Protein AF-A0A537QWR2-F1 (afdb_monomer_lite)

Radius of gyration: 26.08 Å; chains: 1; bounding box: 56×28×68 Å

Sequence (87 aa):
ACVLDGSITQGVASVPAGNVKKVSVEHPTGEFSVEIEVDPANAQNVTRAALLRTARLLMRGEVMVPGSVWAPQRETPSAQKRETEKT

Structure (mmCIF, N/CA/C/O backbone):
data_AF-A0A537QWR2-F1
#
_entry.id   AF-A0A537QWR2-F1
#
loop_
_atom_site.group_PDB
_atom_site.id
_atom_site.type_symbol
_atom_site.label_atom_id
_atom_site.label_alt_id
_atom_site.label_comp_id
_atom_site.label_asym_id
_atom_site.label_entity_id
_atom_site.label_seq_id
_atom_site.pdbx_PDB_ins_code
_atom_site.Cartn_x
_atom_site.Cartn_y
_atom_site.Cartn_z
_atom_site.occupancy
_atom_site.B_iso_or_equiv
_atom_site.auth_seq_id
_atom_site.auth_comp_id
_atom_site.auth_asym_id
_atom_site.auth_atom_id
_atom_site.pdbx_PDB_model_num
ATOM 1 N N . ALA A 1 1 ? -7.221 -5.928 7.297 1.00 90.06 1 ALA A N 1
ATOM 2 C CA . ALA A 1 1 ? -7.225 -7.090 8.206 1.00 90.06 1 ALA A CA 1
ATOM 3 C C . ALA A 1 1 ? -7.023 -6.641 9.650 1.00 90.06 1 ALA A C 1
ATOM 5 O O . ALA A 1 1 ? -7.961 -6.783 10.411 1.00 90.06 1 ALA A O 1
ATOM 6 N N . CYS A 1 2 ? -5.896 -6.006 10.011 1.00 93.62 2 CYS A N 1
ATOM 7 C CA . CYS A 1 2 ? -5.563 -5.670 11.410 1.00 93.62 2 CYS A CA 1
ATOM 8 C C . CYS A 1 2 ? -6.622 -4.859 12.177 1.00 93.62 2 CYS A C 1
ATOM 10 O O . CYS A 1 2 ? -6.667 -4.926 13.396 1.00 93.62 2 CYS A O 1
ATOM 12 N N . VAL A 1 3 ? -7.456 -4.094 11.471 1.00 93.50 3 VAL A N 1
ATOM 13 C CA . VAL A 1 3 ? -8.500 -3.233 12.052 1.00 93.50 3 VAL A CA 1
ATOM 14 C C . VAL A 1 3 ? -9.893 -3.875 12.066 1.00 93.50 3 VAL A C 1
ATOM 16 O O . VAL A 1 3 ? -10.844 -3.197 12.426 1.00 93.50 3 VAL A O 1
ATOM 19 N N . LEU A 1 4 ? -10.013 -5.129 11.616 1.00 93.69 4 LEU A N 1
ATOM 20 C CA . LEU A 1 4 ? -11.279 -5.847 11.480 1.00 93.69 4 LEU A CA 1
ATOM 21 C C . LEU A 1 4 ? -11.377 -6.969 12.514 1.00 93.69 4 LEU A C 1
ATOM 23 O O . LEU A 1 4 ? -10.479 -7.818 12.609 1.00 93.69 4 LEU A O 1
ATOM 27 N N . ASP A 1 5 ? -12.510 -7.012 13.200 1.00 92.31 5 ASP A N 1
ATOM 28 C CA . ASP A 1 5 ? -12.885 -8.085 14.111 1.00 92.31 5 ASP A CA 1
ATOM 29 C C . ASP A 1 5 ? -13.086 -9.402 13.347 1.00 92.31 5 ASP A C 1
ATOM 31 O O . ASP A 1 5 ? -13.549 -9.423 12.203 1.00 92.31 5 ASP A O 1
ATOM 35 N N . GLY A 1 6 ? -12.719 -10.512 13.981 1.00 93.62 6 GLY A N 1
ATOM 36 C CA . GLY A 1 6 ? -12.738 -11.868 13.433 1.00 93.62 6 GLY A CA 1
ATOM 37 C C . GLY A 1 6 ? -11.614 -12.172 12.440 1.00 93.62 6 GLY A C 1
ATOM 38 O O . GLY A 1 6 ? -11.549 -13.284 11.916 1.00 93.62 6 GLY A O 1
ATOM 39 N N . SER A 1 7 ? -10.732 -11.212 12.146 1.00 95.50 7 SER A N 1
ATOM 40 C CA . SER A 1 7 ? -9.641 -11.429 11.195 1.00 95.50 7 SER A CA 1
ATOM 41 C C . SER A 1 7 ? -8.508 -12.265 11.7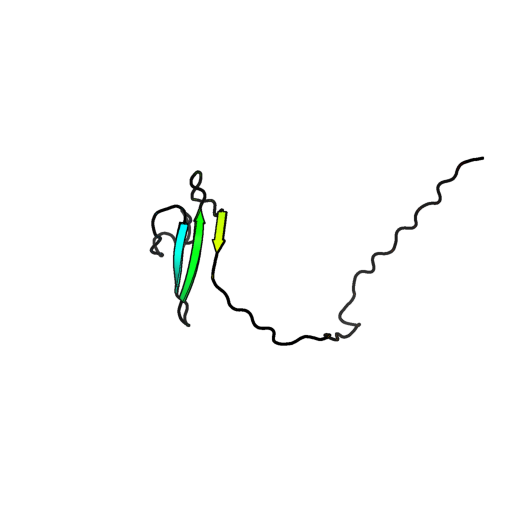91 1.00 95.50 7 SER A C 1
ATOM 43 O O . SER A 1 7 ? -8.247 -12.236 12.989 1.00 95.50 7 SER A O 1
ATOM 45 N N . ILE A 1 8 ? -7.747 -12.938 10.924 1.00 95.56 8 ILE A N 1
ATOM 46 C CA . ILE A 1 8 ? -6.535 -13.685 11.315 1.00 95.56 8 ILE A CA 1
ATOM 47 C C . ILE A 1 8 ? -5.521 -12.780 12.035 1.00 95.56 8 ILE A C 1
ATOM 49 O O . ILE A 1 8 ? -4.768 -13.223 12.892 1.00 95.56 8 ILE A O 1
ATOM 53 N N . THR A 1 9 ? -5.499 -11.495 11.685 1.00 93.88 9 THR A N 1
ATOM 54 C CA . THR A 1 9 ? -4.598 -10.497 12.272 1.00 93.88 9 THR A CA 1
ATOM 55 C C . THR A 1 9 ? -5.090 -9.929 13.606 1.00 93.88 9 THR A C 1
ATOM 57 O O . THR A 1 9 ? -4.402 -9.095 14.198 1.00 93.88 9 THR A O 1
ATOM 60 N N . GLN A 1 10 ? -6.272 -10.332 14.083 1.00 92.12 10 GLN A N 1
ATOM 61 C CA . GLN A 1 10 ? -6.794 -9.891 15.371 1.00 92.12 10 GLN A CA 1
ATOM 62 C C . GLN A 1 10 ? -5.876 -10.364 16.503 1.00 92.12 10 GLN A C 1
ATOM 64 O O . GLN A 1 10 ? -5.517 -11.535 16.585 1.00 92.12 10 GLN A O 1
ATOM 69 N N . GLY A 1 11 ? -5.466 -9.432 17.364 1.00 90.19 11 GLY A N 1
ATOM 70 C CA . GLY A 1 11 ? -4.511 -9.701 18.445 1.00 90.19 11 GLY A CA 1
ATOM 71 C C . GLY A 1 11 ? -3.054 -9.860 17.994 1.00 90.19 11 GLY A C 1
ATOM 72 O O . GLY A 1 11 ? -2.183 -10.002 18.844 1.00 90.19 11 GLY A O 1
ATOM 73 N N . VAL A 1 12 ? -2.772 -9.802 16.686 1.00 92.88 12 VAL A N 1
ATOM 74 C CA . VAL A 1 12 ? -1.404 -9.867 16.143 1.00 92.88 12 VAL A CA 1
ATOM 75 C C . VAL A 1 12 ? -0.791 -8.472 16.029 1.00 92.88 12 VAL A C 1
ATOM 77 O O . VAL A 1 12 ? 0.378 -8.276 16.341 1.00 92.88 12 VAL A O 1
ATOM 80 N N . ALA A 1 13 ? -1.576 -7.492 15.578 1.00 91.06 13 ALA A N 1
ATOM 81 C CA . ALA A 1 13 ? -1.106 -6.127 15.371 1.00 91.06 13 ALA A CA 1
ATOM 82 C C . ALA A 1 13 ? -1.413 -5.224 16.574 1.00 91.06 13 ALA A C 1
ATOM 84 O O . ALA A 1 13 ? -2.515 -5.259 17.122 1.00 91.06 13 ALA A O 1
ATOM 85 N N . SER A 1 14 ? -0.473 -4.341 16.922 1.00 90.94 14 SER A N 1
ATOM 86 C CA . SER A 1 14 ? -0.744 -3.205 17.809 1.00 90.94 14 SER A CA 1
ATOM 87 C C . SER A 1 14 ? -1.450 -2.111 17.011 1.00 90.94 14 SER A C 1
ATOM 89 O O . SER A 1 14 ? -0.846 -1.461 16.156 1.00 90.94 14 SER A O 1
ATOM 91 N N . VAL A 1 15 ? -2.753 -1.947 17.241 1.00 92.69 15 VAL A N 1
ATOM 92 C CA . VAL A 1 15 ? -3.586 -0.992 16.503 1.00 92.69 15 VAL A CA 1
ATOM 93 C C . VAL A 1 15 ? -3.925 0.191 17.409 1.00 92.69 15 VAL A C 1
ATOM 95 O O . VAL A 1 15 ? -4.520 -0.016 18.468 1.00 92.69 15 VAL A O 1
ATOM 98 N N . PRO A 1 16 ? -3.592 1.435 17.018 1.00 92.50 16 PRO A N 1
ATOM 99 C CA . PRO A 1 16 ? -3.920 2.606 17.819 1.00 92.50 16 PRO A CA 1
ATOM 100 C C . PRO A 1 16 ? -5.437 2.837 17.905 1.00 92.50 16 PRO A C 1
ATOM 102 O O . PRO A 1 16 ? -6.216 2.450 17.023 1.00 92.50 16 PRO A O 1
ATOM 105 N N . ALA A 1 17 ? -5.855 3.485 18.992 1.00 91.00 17 ALA A N 1
ATOM 106 C CA . ALA A 1 17 ? -7.239 3.891 19.205 1.00 91.00 17 ALA A CA 1
ATOM 107 C C . ALA A 1 17 ? -7.676 4.988 18.214 1.00 91.00 17 ALA A C 1
ATOM 109 O O . ALA A 1 17 ? -6.852 5.637 17.573 1.00 91.00 17 ALA A O 1
ATOM 110 N N . GLY A 1 18 ? -8.989 5.209 18.123 1.00 92.56 18 GLY A N 1
ATOM 111 C CA . GLY A 1 18 ? -9.591 6.185 17.214 1.00 92.56 18 GLY A CA 1
ATOM 112 C C . GLY A 1 18 ? -9.935 5.619 15.833 1.00 92.56 18 GLY A C 1
ATOM 113 O O . GLY A 1 18 ? -9.655 4.454 15.520 1.00 92.56 18 GLY A O 1
ATOM 114 N N . ASN A 1 19 ? -10.584 6.467 15.028 1.00 93.81 19 ASN A N 1
ATOM 115 C CA . ASN A 1 19 ? -11.100 6.112 13.701 1.00 93.81 19 ASN A CA 1
ATOM 116 C C . ASN A 1 19 ? -9.995 6.074 12.644 1.00 93.81 19 ASN A C 1
ATOM 118 O O . ASN A 1 19 ? -10.053 5.257 11.733 1.00 93.81 19 ASN A O 1
ATOM 122 N N . VAL A 1 20 ? -8.979 6.931 12.780 1.00 95.69 20 VAL A N 1
ATOM 123 C CA . VAL A 1 20 ? -7.789 6.927 11.924 1.00 95.69 20 VAL A CA 1
ATOM 124 C C . VAL A 1 20 ? -6.696 6.127 12.619 1.00 95.69 20 VAL A C 1
ATOM 126 O O . VAL A 1 20 ? -6.214 6.495 13.688 1.00 95.69 20 VAL A O 1
ATOM 129 N N . LYS A 1 21 ? -6.305 5.020 12.000 1.00 94.94 21 LYS A N 1
ATOM 130 C CA . LYS A 1 21 ? -5.386 4.022 12.532 1.00 94.94 21 LYS A CA 1
ATOM 131 C C . LYS A 1 21 ? -4.134 3.998 11.669 1.00 94.94 21 LYS A C 1
ATOM 133 O O . LYS A 1 21 ? -4.193 3.595 10.510 1.00 94.94 21 LYS A O 1
ATOM 138 N N . LYS A 1 22 ? -2.996 4.412 12.225 1.00 95.38 22 LYS A N 1
ATOM 139 C CA . LYS A 1 22 ? -1.694 4.262 11.567 1.00 95.38 22 LYS A CA 1
ATOM 140 C C . LYS A 1 22 ? -1.077 2.926 11.965 1.00 95.38 22 LYS A C 1
ATOM 142 O O . LYS A 1 22 ? -0.785 2.710 13.137 1.00 95.38 22 LYS A O 1
ATOM 147 N N . VAL A 1 23 ? -0.887 2.044 10.992 1.00 95.19 23 VAL A N 1
ATOM 148 C CA . VAL A 1 23 ? -0.323 0.704 11.181 1.00 95.19 23 VAL A CA 1
ATOM 149 C C . VAL A 1 23 ? 0.988 0.616 10.408 1.00 95.19 23 VAL A C 1
ATOM 151 O O . VAL A 1 23 ? 1.010 0.869 9.204 1.00 95.19 23 VAL A O 1
ATOM 154 N N . SER A 1 24 ? 2.075 0.267 11.095 1.00 95.19 24 SER A N 1
ATOM 155 C CA . SER A 1 24 ? 3.335 -0.105 10.445 1.00 95.19 24 SER A CA 1
ATOM 156 C C . SER A 1 24 ? 3.289 -1.591 10.103 1.00 95.19 24 SER A C 1
ATOM 158 O O . SER A 1 24 ? 2.947 -2.417 10.951 1.00 95.19 24 SER A O 1
ATOM 160 N N . VAL A 1 25 ? 3.562 -1.917 8.841 1.00 95.25 25 VAL A N 1
ATOM 161 C CA . VAL A 1 25 ? 3.601 -3.294 8.348 1.00 95.25 25 VAL A CA 1
ATOM 162 C C . VAL A 1 25 ? 5.055 -3.674 8.117 1.00 95.25 25 VAL A C 1
ATOM 164 O O . VAL A 1 25 ? 5.672 -3.223 7.150 1.00 95.25 25 VAL A O 1
ATOM 167 N N . GLU A 1 26 ? 5.593 -4.506 9.003 1.00 96.12 26 GLU A N 1
ATOM 168 C CA . GLU A 1 26 ? 6.940 -5.057 8.866 1.00 96.12 26 GLU A CA 1
ATOM 169 C C . GLU A 1 26 ? 7.013 -6.030 7.678 1.00 96.12 26 GLU A C 1
ATOM 171 O O . GLU A 1 26 ? 6.111 -6.833 7.425 1.00 96.12 26 GLU A O 1
ATOM 176 N N . HIS A 1 27 ? 8.105 -5.946 6.924 1.00 96.31 27 HIS A N 1
ATOM 177 C CA . HIS A 1 27 ? 8.397 -6.762 5.750 1.00 96.31 27 HIS A CA 1
ATOM 178 C C . HIS A 1 27 ? 9.885 -7.153 5.775 1.00 96.31 27 HIS A C 1
ATOM 180 O O . HIS A 1 27 ? 10.682 -6.421 6.359 1.00 96.31 27 HIS A O 1
ATOM 186 N N . PRO A 1 28 ? 10.331 -8.245 5.117 1.00 98.19 28 PRO A N 1
ATOM 187 C CA . PRO A 1 28 ? 11.743 -8.645 5.145 1.00 98.19 28 PRO A CA 1
ATOM 188 C C . PRO A 1 28 ? 12.752 -7.555 4.750 1.00 98.19 28 PRO A C 1
ATOM 190 O O . PRO A 1 28 ? 13.923 -7.649 5.099 1.00 98.19 28 PRO A O 1
ATOM 193 N N . THR A 1 29 ? 12.317 -6.517 4.032 1.00 97.50 29 THR A N 1
ATOM 194 C CA . THR A 1 29 ? 13.157 -5.392 3.601 1.00 97.50 29 THR A CA 1
ATOM 195 C C . THR A 1 29 ? 12.884 -4.079 4.351 1.00 97.50 29 THR A C 1
ATOM 197 O O . THR A 1 29 ? 13.249 -3.022 3.839 1.00 97.50 29 THR A O 1
ATOM 200 N N . GLY A 1 30 ? 12.220 -4.104 5.513 1.00 96.44 30 GLY A N 1
ATOM 201 C CA . GLY A 1 30 ? 11.942 -2.919 6.337 1.00 96.44 30 GLY A CA 1
ATOM 202 C C . GLY A 1 30 ? 10.491 -2.845 6.811 1.00 96.44 30 GLY A C 1
ATOM 203 O O . GLY A 1 30 ? 9.937 -3.822 7.300 1.00 96.44 30 GLY A O 1
ATOM 204 N N . GLU A 1 31 ? 9.859 -1.685 6.657 1.00 96.69 31 GLU A N 1
ATOM 205 C CA . GLU A 1 31 ? 8.438 -1.490 6.957 1.00 96.69 31 GLU A CA 1
ATOM 206 C C . GLU A 1 31 ? 7.813 -0.467 6.008 1.00 96.69 31 GLU A C 1
ATOM 208 O O . GLU A 1 31 ? 8.519 0.314 5.363 1.00 96.69 31 GLU A O 1
ATOM 213 N N . PHE A 1 32 ? 6.486 -0.463 5.919 1.00 96.19 32 PHE A N 1
ATOM 214 C CA . PHE A 1 32 ? 5.766 0.693 5.403 1.00 96.19 32 PHE A CA 1
ATOM 215 C C . PHE A 1 32 ? 4.541 1.006 6.259 1.00 96.19 32 PHE A C 1
ATOM 217 O O . PHE A 1 32 ? 3.813 0.122 6.716 1.00 96.19 32 PHE A O 1
ATOM 224 N N . SER A 1 33 ? 4.292 2.301 6.429 1.00 96.06 33 SER A N 1
ATOM 225 C CA . SER A 1 33 ? 3.152 2.808 7.181 1.00 96.06 33 SER A CA 1
ATOM 226 C C . SER A 1 33 ? 1.904 2.910 6.306 1.00 96.06 33 SER A C 1
ATOM 228 O O . SER A 1 33 ? 1.946 3.453 5.199 1.00 96.06 33 SER A O 1
ATOM 230 N N . VAL A 1 34 ? 0.777 2.454 6.847 1.00 96.44 34 VAL A N 1
ATOM 231 C CA . VAL A 1 34 ? -0.556 2.590 6.256 1.00 96.44 34 VAL A CA 1
ATOM 232 C C . VAL A 1 34 ? -1.452 3.338 7.233 1.00 96.44 34 VAL A C 1
ATOM 234 O O . VAL A 1 34 ? -1.569 2.956 8.395 1.00 96.44 34 VAL A O 1
ATOM 237 N N . GLU A 1 35 ? -2.106 4.392 6.764 1.00 97.00 35 GLU A N 1
ATOM 238 C CA . GLU A 1 35 ? -3.214 5.028 7.472 1.00 97.00 35 GLU A CA 1
ATOM 239 C C . GLU A 1 35 ? -4.529 4.419 7.002 1.00 97.00 35 GLU A C 1
ATOM 241 O O . GLU A 1 35 ? -4.824 4.406 5.808 1.00 97.00 35 GLU A O 1
ATOM 246 N N . ILE A 1 36 ? -5.320 3.922 7.944 1.00 96.88 36 ILE A N 1
ATOM 247 C CA . ILE A 1 36 ? -6.620 3.312 7.693 1.00 96.88 36 ILE A CA 1
ATOM 248 C C . ILE A 1 36 ? -7.664 4.097 8.472 1.00 96.88 36 ILE A C 1
ATOM 250 O O . ILE A 1 36 ? -7.545 4.245 9.682 1.00 96.88 36 ILE A O 1
ATOM 254 N N . GLU A 1 37 ? -8.688 4.584 7.792 1.00 97.44 37 GLU A N 1
ATOM 255 C CA . GLU A 1 37 ? -9.831 5.246 8.411 1.00 97.44 37 GLU A CA 1
ATOM 256 C C . GLU A 1 37 ? -11.026 4.298 8.402 1.00 97.44 37 GLU A C 1
ATOM 258 O O . GLU A 1 37 ? -11.337 3.694 7.370 1.00 97.44 37 GLU A O 1
ATOM 263 N N . VAL A 1 38 ? -11.666 4.139 9.558 1.00 96.88 38 VAL A N 1
ATOM 264 C CA . VAL A 1 38 ? -12.876 3.327 9.721 1.00 96.88 38 VAL A CA 1
ATOM 265 C C . VAL A 1 38 ? -14.084 4.208 10.005 1.00 96.88 38 VAL A C 1
ATOM 267 O O . VAL A 1 38 ? -13.957 5.288 10.586 1.00 96.88 38 VAL A O 1
ATOM 270 N N . ASP A 1 39 ? -15.259 3.738 9.597 1.00 96.44 39 ASP A N 1
ATOM 271 C CA . ASP A 1 39 ? -16.526 4.408 9.871 1.00 96.44 39 ASP A CA 1
ATOM 272 C C . ASP A 1 39 ? -16.826 4.393 11.388 1.00 96.4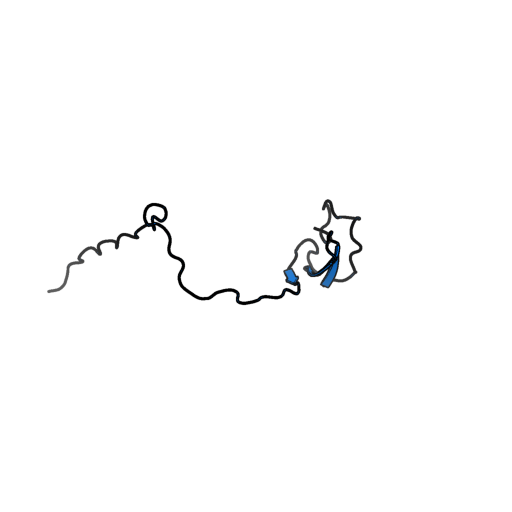4 39 ASP A C 1
ATOM 274 O O . ASP A 1 39 ? -16.894 3.315 11.986 1.00 96.44 39 ASP A O 1
ATOM 278 N N . PRO A 1 40 ? -17.033 5.555 12.039 1.00 92.69 40 PRO A N 1
ATOM 279 C CA . PRO A 1 40 ? -17.398 5.609 13.452 1.00 92.69 40 PRO A CA 1
ATOM 280 C C . PRO A 1 40 ? -18.726 4.917 13.787 1.00 92.69 40 PRO A C 1
ATOM 282 O O . PRO A 1 40 ? -18.899 4.482 14.924 1.00 92.69 40 PRO A O 1
ATOM 285 N N . ALA A 1 41 ? -19.666 4.821 12.840 1.00 95.56 41 ALA A N 1
ATOM 286 C CA . ALA A 1 41 ? -20.935 4.121 13.045 1.00 95.56 41 ALA A CA 1
ATOM 287 C C . ALA A 1 41 ? -20.799 2.598 12.886 1.00 95.56 41 ALA A C 1
ATOM 289 O O . ALA A 1 41 ? -21.582 1.843 13.461 1.00 95.56 41 ALA A O 1
ATOM 290 N N . ASN A 1 42 ? -19.805 2.139 12.122 1.00 94.81 42 ASN A N 1
ATOM 291 C CA . ASN A 1 42 ? -19.514 0.726 11.924 1.00 94.81 42 ASN A CA 1
ATOM 292 C C . ASN A 1 42 ? -18.012 0.509 11.682 1.00 94.81 42 ASN A C 1
ATOM 294 O O . ASN A 1 42 ? -17.541 0.554 10.547 1.00 94.81 42 ASN A O 1
ATOM 298 N N . ALA A 1 43 ? -17.269 0.195 12.746 1.00 90.56 43 ALA A N 1
ATOM 299 C CA . ALA A 1 43 ? -15.812 0.055 12.699 1.00 90.56 43 ALA A CA 1
ATOM 300 C C . ALA A 1 43 ? -15.300 -1.085 11.788 1.00 90.56 43 ALA A C 1
ATOM 302 O O . ALA A 1 43 ? -14.116 -1.107 11.453 1.00 90.56 43 ALA A O 1
ATOM 303 N N . GLN A 1 44 ? -16.176 -1.997 11.346 1.00 93.94 44 GLN A N 1
ATOM 304 C CA . GLN A 1 44 ? -15.844 -3.042 10.370 1.00 93.94 44 GLN A CA 1
ATOM 305 C C . GLN A 1 44 ? -15.786 -2.513 8.927 1.00 93.94 44 GLN A C 1
ATOM 307 O O . GLN A 1 44 ? -15.285 -3.199 8.035 1.00 93.94 44 GLN A O 1
ATOM 312 N N . ASN A 1 45 ? -16.272 -1.293 8.685 1.00 96.50 45 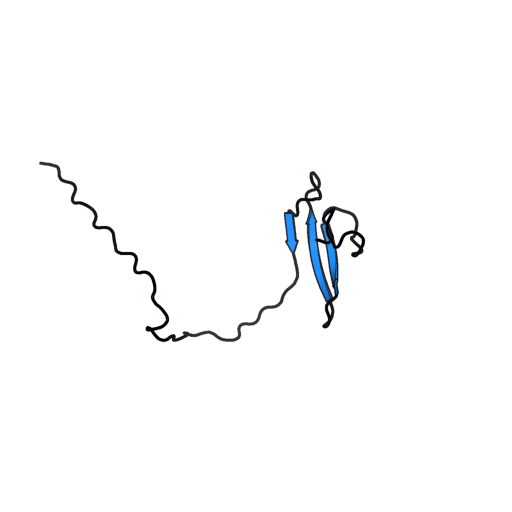ASN A N 1
ATOM 313 C CA . ASN A 1 45 ? -16.226 -0.638 7.386 1.00 96.50 45 ASN A CA 1
ATOM 314 C C . ASN A 1 45 ? -15.014 0.295 7.300 1.00 96.50 45 ASN A C 1
ATOM 316 O O . ASN A 1 45 ? -14.910 1.284 8.025 1.00 96.50 45 ASN A O 1
ATOM 320 N N . VAL A 1 46 ? -14.112 0.008 6.362 1.00 96.25 46 VAL A N 1
ATOM 321 C CA . VAL A 1 46 ? -12.981 0.884 6.031 1.00 96.25 46 VAL A CA 1
ATOM 322 C C . VAL A 1 46 ? -13.437 1.915 5.002 1.00 96.25 46 VAL A C 1
ATOM 324 O O . VAL A 1 46 ? -13.885 1.549 3.918 1.00 96.25 46 VAL A O 1
ATOM 327 N N . THR A 1 47 ? -13.293 3.199 5.321 1.00 97.25 47 THR A N 1
ATOM 328 C CA . THR A 1 47 ? -13.678 4.315 4.441 1.00 97.25 47 THR A CA 1
ATOM 329 C C . THR A 1 47 ? -12.497 4.849 3.638 1.00 97.25 47 THR A C 1
ATOM 331 O O . THR A 1 47 ? -12.677 5.339 2.523 1.00 97.25 47 THR A O 1
ATOM 334 N N . ARG A 1 48 ? -11.273 4.730 4.169 1.00 96.75 48 ARG A N 1
ATOM 335 C CA . ARG A 1 48 ? -10.048 5.181 3.498 1.00 96.75 48 ARG A CA 1
ATOM 336 C C . ARG A 1 48 ? -8.853 4.315 3.878 1.00 96.75 48 ARG A C 1
ATOM 338 O O . ARG A 1 48 ? -8.701 3.908 5.026 1.00 96.75 48 ARG A O 1
ATOM 345 N N . ALA A 1 49 ? -7.968 4.094 2.911 1.00 96.62 49 ALA A N 1
ATOM 346 C CA . ALA A 1 49 ? -6.632 3.556 3.133 1.00 96.62 49 ALA A CA 1
ATOM 347 C C . ALA A 1 49 ? -5.624 4.404 2.352 1.00 96.62 49 ALA A C 1
ATOM 349 O O . ALA A 1 49 ? -5.773 4.599 1.146 1.00 96.62 49 ALA A O 1
ATOM 350 N N . ALA A 1 50 ? -4.615 4.929 3.038 1.00 96.69 50 ALA A N 1
ATOM 351 C CA . ALA A 1 50 ? -3.598 5.790 2.457 1.00 96.69 50 ALA A CA 1
ATOM 352 C C . ALA A 1 50 ? -2.200 5.291 2.828 1.00 96.69 50 ALA A C 1
ATOM 354 O O . ALA A 1 50 ? -1.941 4.902 3.965 1.00 96.69 50 ALA A O 1
ATOM 355 N N . LEU A 1 51 ? -1.289 5.317 1.858 1.00 96.75 51 LEU A N 1
ATOM 356 C CA . LEU A 1 51 ? 0.121 5.006 2.063 1.00 96.75 51 LEU A CA 1
ATOM 357 C C . LEU A 1 51 ? 0.988 5.840 1.123 1.00 96.75 51 LEU A C 1
ATOM 359 O O . LEU A 1 51 ? 0.587 6.170 0.005 1.00 96.75 51 LEU A O 1
ATOM 363 N N . LEU A 1 52 ? 2.191 6.167 1.581 1.00 95.75 52 LEU A N 1
ATOM 364 C CA . LEU A 1 52 ? 3.152 6.903 0.777 1.00 95.75 52 LEU A CA 1
ATOM 365 C C . LEU A 1 52 ? 3.868 5.947 -0.182 1.00 95.75 52 LEU A C 1
ATOM 367 O O . LEU A 1 52 ? 4.372 4.895 0.213 1.00 95.75 52 LEU A O 1
ATOM 371 N N . ARG A 1 53 ? 3.931 6.323 -1.459 1.00 96.50 53 ARG A N 1
ATOM 372 C CA . ARG A 1 53 ? 4.694 5.621 -2.496 1.00 96.50 53 ARG A CA 1
ATOM 373 C C . ARG A 1 53 ? 5.487 6.624 -3.317 1.00 96.50 53 ARG A C 1
ATOM 375 O O . ARG A 1 53 ? 5.166 7.808 -3.356 1.00 96.50 53 ARG A O 1
ATOM 382 N N . THR A 1 54 ? 6.506 6.125 -4.000 1.00 97.19 54 THR A N 1
ATOM 383 C CA . THR A 1 54 ? 7.279 6.881 -4.982 1.00 97.19 54 THR A CA 1
ATOM 384 C C . THR A 1 54 ? 6.999 6.339 -6.379 1.00 97.19 54 THR A C 1
ATOM 386 O O .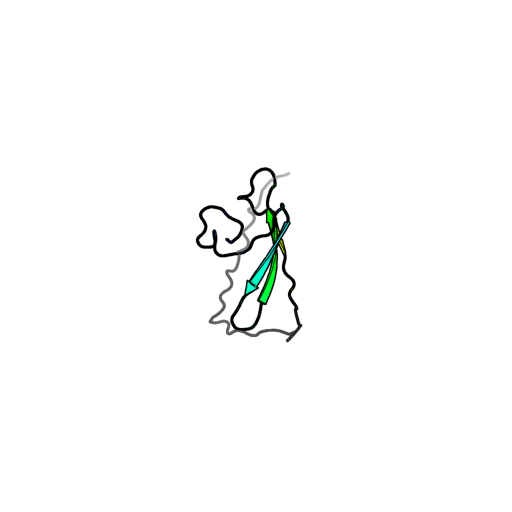 THR A 1 54 ? 6.635 5.174 -6.553 1.00 97.19 54 THR A O 1
ATOM 389 N N . ALA A 1 55 ? 7.154 7.193 -7.386 1.00 97.06 55 ALA A N 1
ATOM 390 C CA . ALA A 1 55 ? 7.044 6.819 -8.789 1.00 97.06 55 ALA A CA 1
ATOM 391 C C . ALA A 1 55 ? 8.189 7.459 -9.579 1.00 97.06 55 ALA A C 1
ATOM 393 O O . ALA A 1 55 ? 8.674 8.535 -9.230 1.00 97.06 55 ALA A O 1
ATOM 394 N N . ARG A 1 56 ? 8.621 6.792 -10.652 1.00 97.94 56 ARG A N 1
ATOM 395 C CA . ARG A 1 56 ? 9.668 7.274 -11.556 1.00 97.94 56 ARG A CA 1
ATOM 396 C C . ARG A 1 56 ? 9.306 6.901 -12.988 1.00 97.94 56 ARG A C 1
ATOM 398 O O . ARG A 1 56 ? 9.024 5.738 -13.261 1.00 97.94 56 ARG A O 1
ATOM 405 N N . LEU A 1 57 ? 9.352 7.868 -13.904 1.00 97.25 57 LEU A N 1
ATOM 406 C CA . LEU A 1 57 ? 9.245 7.589 -15.336 1.00 97.25 57 LEU A CA 1
ATOM 407 C C . LEU A 1 57 ? 10.505 6.839 -15.792 1.00 97.25 57 LEU A C 1
ATOM 409 O O . LEU A 1 57 ? 11.609 7.370 -15.669 1.00 97.25 57 LEU A O 1
ATOM 413 N N . LEU A 1 58 ? 10.337 5.614 -16.293 1.00 98.00 58 LEU A N 1
ATOM 414 C CA . LEU A 1 58 ? 11.448 4.793 -16.789 1.00 98.00 58 LEU A CA 1
ATOM 415 C C . LEU A 1 58 ? 11.619 4.907 -18.308 1.00 98.00 58 LEU A C 1
ATOM 417 O O . LEU A 1 58 ? 12.739 5.063 -18.781 1.00 98.00 58 LEU A O 1
ATOM 421 N N . MET A 1 59 ? 10.521 4.860 -19.066 1.00 97.50 59 MET A N 1
ATOM 422 C CA . MET A 1 59 ? 10.533 4.939 -20.528 1.00 97.50 59 MET A CA 1
ATOM 423 C C . MET A 1 59 ? 9.245 5.590 -21.039 1.00 97.50 59 MET A C 1
ATOM 425 O O . MET A 1 59 ? 8.176 5.420 -20.453 1.00 97.50 59 MET A O 1
ATOM 429 N N . ARG A 1 60 ? 9.353 6.325 -22.146 1.00 97.94 60 ARG A N 1
ATOM 430 C CA . ARG A 1 60 ? 8.229 6.842 -22.931 1.00 97.94 60 ARG A CA 1
ATOM 431 C C . ARG A 1 60 ? 8.505 6.544 -24.402 1.00 97.94 60 ARG A C 1
ATOM 433 O O . ARG A 1 60 ? 9.589 6.858 -24.882 1.00 97.94 60 ARG A O 1
ATOM 440 N N . GLY A 1 61 ? 7.537 5.954 -25.089 1.00 97.56 61 GLY A N 1
ATOM 441 C CA . GLY A 1 61 ? 7.645 5.558 -26.489 1.00 97.56 61 GLY A CA 1
ATOM 442 C C . GLY A 1 61 ? 6.503 4.624 -26.873 1.00 97.56 61 GLY A C 1
ATOM 443 O O . GLY A 1 61 ? 5.502 4.549 -26.160 1.00 97.56 61 GLY A O 1
ATOM 444 N N . GLU A 1 62 ? 6.677 3.904 -27.974 1.00 96.50 62 GLU A N 1
ATOM 445 C CA . GLU A 1 62 ? 5.704 2.939 -28.486 1.00 96.50 62 GLU A CA 1
ATOM 446 C C . GLU A 1 62 ? 6.202 1.508 -28.252 1.00 96.50 62 GLU A C 1
ATOM 448 O O . GLU A 1 62 ? 7.389 1.218 -28.417 1.00 96.50 62 GLU A O 1
ATOM 453 N N . VAL A 1 63 ? 5.295 0.611 -27.854 1.00 94.75 63 VAL A N 1
ATOM 454 C CA . VAL A 1 63 ? 5.572 -0.828 -27.764 1.00 94.75 63 VAL A CA 1
ATOM 455 C C . VAL A 1 63 ? 4.991 -1.525 -28.990 1.00 94.75 63 VAL A C 1
ATOM 457 O O . VAL A 1 63 ? 3.804 -1.399 -29.282 1.00 94.75 63 VAL A O 1
ATOM 460 N N . MET A 1 64 ? 5.831 -2.263 -29.713 1.00 93.25 64 MET A N 1
ATOM 461 C CA . MET A 1 64 ? 5.421 -3.044 -30.881 1.00 93.25 64 MET A CA 1
ATOM 462 C C . MET A 1 64 ? 5.164 -4.492 -30.458 1.00 93.25 64 MET A C 1
ATOM 464 O O . MET A 1 64 ? 6.019 -5.112 -29.827 1.00 93.25 64 MET A O 1
ATOM 468 N N . VAL A 1 65 ? 4.004 -5.042 -30.824 1.00 93.19 65 VAL A N 1
ATOM 469 C CA . VAL A 1 65 ? 3.631 -6.443 -30.564 1.00 93.19 65 VAL A CA 1
ATOM 470 C C . VAL A 1 65 ? 3.294 -7.166 -31.876 1.00 93.19 65 VAL A C 1
ATOM 472 O O . VAL A 1 65 ? 2.758 -6.531 -32.788 1.00 93.19 65 VAL A O 1
ATOM 475 N N . PRO A 1 66 ? 3.579 -8.477 -32.022 1.00 92.44 66 PRO A N 1
ATOM 476 C CA . PRO A 1 66 ? 3.197 -9.228 -33.217 1.00 92.44 66 PRO A CA 1
ATOM 477 C C . PRO A 1 66 ? 1.676 -9.259 -33.412 1.00 92.44 66 PRO A C 1
ATOM 479 O O . PRO A 1 66 ? 0.933 -9.650 -32.511 1.00 92.44 66 PRO A O 1
ATOM 482 N N . GLY A 1 67 ? 1.211 -8.925 -34.619 1.00 88.62 67 GLY A N 1
ATOM 483 C CA . G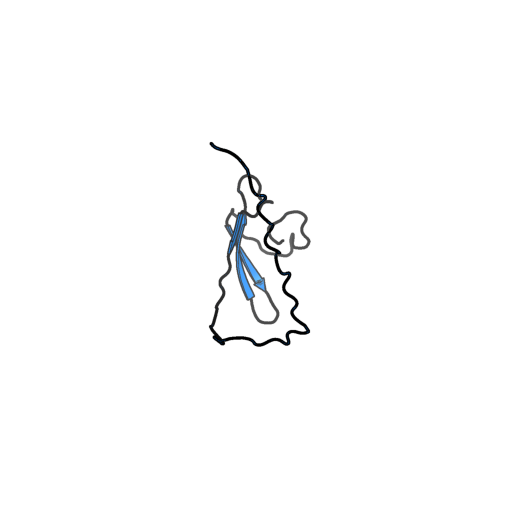LY A 1 67 ? -0.222 -8.914 -34.945 1.00 88.62 67 GLY A CA 1
ATOM 484 C C . GLY A 1 67 ? -0.905 -10.283 -34.831 1.00 88.62 67 GLY A C 1
ATOM 485 O O . GLY A 1 67 ? -2.114 -10.350 -34.652 1.00 88.62 67 GLY A O 1
ATOM 486 N N . SER A 1 68 ? -0.143 -11.379 -34.878 1.00 89.88 68 SER A N 1
ATOM 487 C CA . SER A 1 68 ? -0.660 -12.734 -34.654 1.00 89.88 68 SER A CA 1
ATOM 488 C C . SER A 1 68 ? -1.074 -13.006 -33.204 1.00 89.88 68 SER A C 1
ATOM 490 O O . SER A 1 68 ? -1.861 -13.917 -32.967 1.00 89.88 68 SER A O 1
ATOM 492 N N . VAL A 1 69 ? -0.544 -12.247 -32.239 1.00 90.88 69 VAL A N 1
ATOM 493 C CA . VAL A 1 69 ? -0.799 -12.430 -30.799 1.00 90.88 69 VAL A CA 1
ATOM 494 C C . VAL A 1 69 ? -1.828 -11.419 -30.281 1.00 90.88 69 VAL A C 1
ATOM 496 O O . VAL A 1 69 ? -2.498 -11.675 -29.284 1.00 90.88 69 VAL A O 1
ATOM 499 N N . TRP A 1 70 ? -1.993 -10.285 -30.967 1.00 85.50 70 TRP A N 1
ATOM 500 C CA . TRP A 1 70 ? -2.930 -9.231 -30.582 1.00 85.50 70 TRP A CA 1
ATOM 501 C C . TRP A 1 70 ? -4.100 -9.130 -31.571 1.00 85.50 70 TRP A C 1
ATOM 503 O O . TRP A 1 70 ? -3.979 -8.514 -32.628 1.00 85.50 70 TRP A O 1
ATOM 513 N N . ALA A 1 71 ? -5.249 -9.715 -31.216 1.00 75.81 71 ALA A N 1
ATOM 514 C CA . ALA A 1 71 ? -6.499 -9.613 -31.973 1.00 75.81 71 ALA A CA 1
ATOM 515 C C . ALA A 1 71 ? -7.493 -8.682 -31.247 1.00 75.81 71 ALA A C 1
ATOM 517 O O . ALA A 1 71 ? -8.278 -9.155 -30.422 1.00 75.81 71 ALA A O 1
ATOM 518 N N . PRO A 1 72 ? -7.485 -7.362 -31.508 1.00 71.31 72 PRO A N 1
ATOM 519 C CA . PRO A 1 72 ? -8.492 -6.476 -30.939 1.00 71.31 72 PRO A CA 1
ATOM 520 C C . PRO A 1 72 ? -9.865 -6.836 -31.522 1.00 71.31 72 PRO A C 1
ATOM 522 O O . PRO A 1 72 ? -10.005 -6.988 -32.740 1.00 71.31 72 PRO A O 1
ATOM 525 N N . GLN A 1 73 ? -10.886 -6.980 -30.670 1.00 67.69 73 GLN A N 1
ATOM 526 C CA . GLN A 1 73 ? -12.260 -7.125 -31.148 1.00 67.69 73 GLN A CA 1
ATOM 527 C C . GLN A 1 73 ? -12.623 -5.874 -31.954 1.00 67.69 73 GLN A C 1
ATOM 529 O O . GLN A 1 73 ? -12.665 -4.769 -31.418 1.00 67.69 73 GLN A O 1
ATOM 534 N N . ARG A 1 74 ? -12.854 -6.036 -33.261 1.00 62.12 74 ARG A N 1
A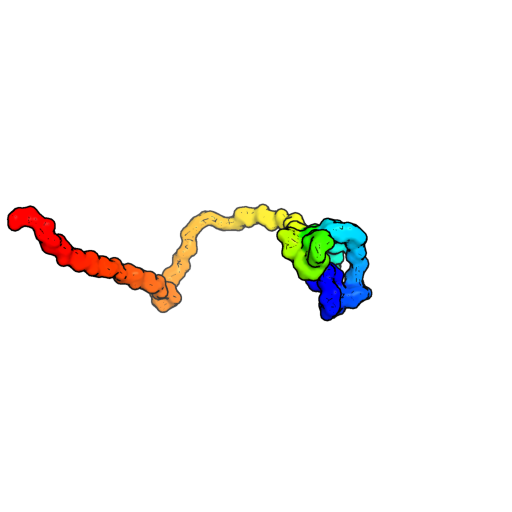TOM 535 C CA . ARG A 1 74 ? -13.422 -4.967 -34.084 1.00 62.12 74 ARG A CA 1
ATOM 536 C C . ARG A 1 74 ? -14.892 -4.833 -33.712 1.00 62.12 74 ARG A C 1
ATOM 538 O O . ARG A 1 74 ? -15.687 -5.705 -34.062 1.00 62.12 74 ARG A O 1
ATOM 545 N N . GLU A 1 75 ? -15.259 -3.745 -33.043 1.00 62.41 75 GLU A N 1
ATOM 546 C CA . GLU A 1 75 ? -16.655 -3.316 -33.035 1.00 62.41 75 GLU A CA 1
ATOM 547 C C . GLU A 1 75 ? -17.072 -3.069 -34.487 1.00 62.41 75 GLU A C 1
ATOM 549 O O . GLU A 1 75 ? -16.494 -2.250 -35.203 1.00 62.41 75 GLU A O 1
ATOM 554 N N . THR A 1 76 ? -18.029 -3.863 -34.959 1.00 56.03 76 THR A N 1
ATOM 555 C CA . THR A 1 76 ? -18.616 -3.683 -36.285 1.00 56.03 76 THR A CA 1
ATOM 556 C C . THR A 1 76 ? -19.644 -2.559 -36.161 1.00 56.03 76 THR A C 1
ATOM 558 O O . THR A 1 76 ? -20.554 -2.705 -35.342 1.00 56.03 76 THR A O 1
ATOM 561 N N . PRO A 1 77 ? -19.545 -1.453 -36.922 1.00 52.28 77 PRO A N 1
ATOM 562 C CA . PRO A 1 77 ? -20.551 -0.400 -36.864 1.00 52.28 77 PRO A CA 1
ATOM 563 C C . PRO A 1 77 ? -21.907 -0.990 -37.256 1.00 52.28 77 PRO A C 1
ATOM 565 O O . PRO A 1 77 ? -22.055 -1.560 -38.340 1.00 52.28 77 PRO A O 1
ATOM 568 N N . SER A 1 78 ? -22.891 -0.893 -36.364 1.00 53.12 78 SER A N 1
ATOM 569 C CA . SER A 1 78 ? -24.256 -1.315 -36.650 1.00 53.12 78 SER A CA 1
ATOM 570 C C . SER A 1 78 ? -24.820 -0.443 -37.772 1.00 53.12 78 SER A C 1
ATOM 572 O O . SER A 1 78 ? -24.826 0.785 -37.700 1.00 53.12 78 SER A O 1
ATOM 574 N N . ALA A 1 79 ? -25.274 -1.087 -38.847 1.00 56.78 79 ALA A N 1
ATOM 575 C CA . ALA A 1 79 ? -25.946 -0.415 -39.947 1.00 56.78 79 ALA A CA 1
ATOM 576 C C . ALA A 1 79 ? -27.195 0.306 -39.412 1.00 56.78 79 ALA A C 1
ATOM 578 O O . ALA A 1 79 ? -28.188 -0.338 -39.063 1.00 56.78 79 ALA A O 1
ATOM 579 N N . GLN A 1 80 ? -27.151 1.639 -39.344 1.00 57.16 80 GLN A N 1
ATOM 580 C CA . GLN A 1 80 ? -28.341 2.454 -39.117 1.00 57.16 80 GLN A CA 1
ATOM 581 C C . GLN A 1 80 ? -29.326 2.186 -40.259 1.00 57.16 80 GLN A C 1
ATOM 583 O O . GLN A 1 80 ? -29.058 2.463 -41.431 1.00 57.16 80 GLN A O 1
ATOM 588 N N . LYS A 1 81 ? -30.457 1.570 -39.903 1.00 48.75 81 LYS A N 1
ATOM 589 C CA . LYS A 1 81 ? -31.594 1.363 -40.795 1.00 48.75 81 LYS A CA 1
ATOM 590 C C . LYS A 1 81 ? -32.063 2.723 -41.310 1.00 48.75 81 LYS A C 1
ATOM 592 O O . LYS A 1 81 ? -32.246 3.655 -40.537 1.00 48.75 81 LYS A O 1
ATOM 597 N N . ARG A 1 82 ? -32.252 2.796 -42.628 1.00 52.53 82 ARG A N 1
ATOM 598 C CA . ARG A 1 82 ? -32.931 3.893 -43.322 1.00 52.53 82 ARG A CA 1
ATOM 599 C C . ARG A 1 82 ? -34.333 4.022 -42.734 1.00 52.53 82 ARG A C 1
ATOM 601 O O . ARG A 1 82 ? -35.100 3.066 -42.827 1.00 52.53 82 ARG A O 1
ATOM 608 N N . GLU A 1 83 ? -34.644 5.173 -42.157 1.00 47.06 83 GLU A N 1
ATOM 609 C CA . GLU A 1 83 ? -36.012 5.546 -41.826 1.00 47.06 83 GLU A CA 1
ATOM 610 C C . GLU A 1 83 ? -36.518 6.503 -42.906 1.00 47.06 83 GLU A C 1
ATOM 612 O O . GLU A 1 83 ? -35.943 7.553 -43.193 1.00 47.06 83 GLU A O 1
ATOM 617 N N . THR A 1 84 ? -37.533 6.004 -43.594 1.00 47.62 84 THR A N 1
ATOM 618 C CA . THR A 1 84 ? -38.451 6.673 -44.506 1.00 47.62 84 THR A CA 1
ATOM 619 C C . THR A 1 84 ? -39.137 7.880 -43.866 1.00 47.62 84 THR A C 1
ATOM 621 O O . THR A 1 84 ? -39.354 7.887 -42.661 1.00 47.62 84 THR A O 1
ATOM 624 N N . GLU A 1 85 ? -39.587 8.799 -44.734 1.00 39.69 85 GLU A N 1
ATOM 625 C CA . GLU A 1 85 ? -40.787 9.653 -44.593 1.00 39.69 85 GLU A CA 1
ATOM 626 C C . GLU A 1 85 ? -40.546 11.173 -44.462 1.00 39.69 85 GLU A C 1
ATOM 628 O O . GLU A 1 85 ? -40.247 11.692 -43.390 1.00 39.69 85 GLU A O 1
ATOM 633 N N . LYS A 1 86 ? -40.743 11.903 -45.576 1.00 37.59 86 LYS A N 1
ATOM 634 C CA . LYS A 1 86 ? -41.783 12.950 -45.716 1.00 37.59 86 LYS A CA 1
ATOM 635 C C . LYS A 1 86 ? -41.698 13.671 -47.069 1.00 37.59 86 LYS A C 1
ATOM 637 O O . LYS A 1 86 ? -40.849 14.534 -47.280 1.00 37.59 86 LYS A O 1
ATOM 642 N N . THR A 1 87 ? -42.630 13.362 -47.964 1.00 36.75 87 THR A N 1
ATOM 643 C CA . THR A 1 87 ? -43.348 14.334 -48.806 1.00 36.75 87 THR A CA 1
ATOM 644 C C . THR A 1 87 ? -44.748 13.783 -49.007 1.00 36.75 87 THR A C 1
ATOM 646 O O . THR A 1 87 ? -44.842 12.557 -49.237 1.00 36.75 87 THR A O 1
#

Secondary structure (DSSP, 8-state):
-TTSTT-TTTTTS---SSSEEEEEEEETTEEEEEEEEEETTEEEEEEEEEE---------S-----TTT-----PPPP--PPPP---

Foldseek 3Di:
DCQAPPDPNDVVFDWDDDQWTWGWAQDPVGTWIKTWGADPVDSNHTPDIDTDDDDDDDDDDDDDDDPVVDDDPDPDPPPDDDDDDDD

pLDDT: mean 86.83, std 16.86, range [36.75, 98.19]